Protein AF-A0A075MXQ0-F1 (afdb_monomer_lite)

Foldseek 3Di:
DDDDDDDDDDDDPPPPPPPQDWDQDPLVRDIDTPVCVVVVCVDPVNVVSVVVVVVVVVVVCCVPCVVPVVVVVVVVVVVD

Organism: NCBI:txid1459636

Sequence (80 aa):
MPRTSFYRTGRFLYIVAQAVEKLRCNICDMTVSLAEAKEHSARKDHALRKQKLEGDLKETASRKYGHDSSVIVQWAASIR

Structure (mmCIF, N/CA/C/O backbone):
data_AF-A0A075MXQ0-F1
#
_entry.id   AF-A0A075MXQ0-F1
#
loop_
_atom_site.group_PDB
_atom_site.id
_atom_site.type_symbol
_atom_site.label_atom_id
_atom_site.label_alt_id
_atom_site.label_comp_id
_atom_site.label_asym_id
_atom_site.label_entity_id
_atom_site.label_seq_id
_atom_site.pdbx_PDB_ins_code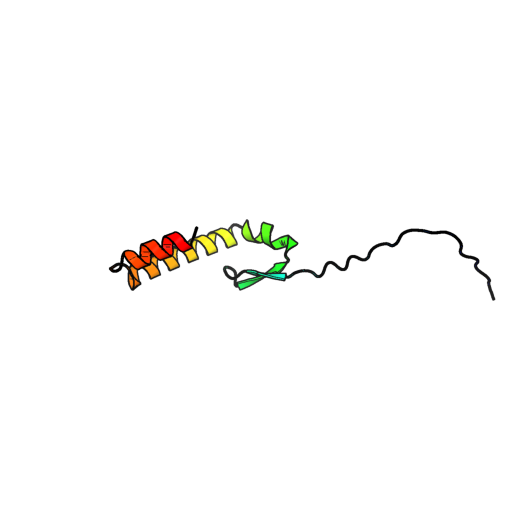
_atom_site.Cartn_x
_atom_site.Cartn_y
_atom_site.Cartn_z
_atom_site.occupancy
_atom_site.B_iso_or_equiv
_atom_site.auth_seq_id
_atom_site.auth_comp_id
_atom_site.auth_asym_id
_atom_site.auth_atom_id
_atom_site.pdbx_PDB_model_num
ATOM 1 N N . MET A 1 1 ? 33.477 -27.587 -51.054 1.00 40.31 1 MET A N 1
ATOM 2 C CA . MET A 1 1 ? 33.646 -28.119 -49.685 1.00 40.31 1 MET A CA 1
ATOM 3 C C . MET A 1 1 ? 34.784 -27.375 -49.000 1.00 40.31 1 MET A C 1
ATOM 5 O O . MET A 1 1 ? 35.902 -27.496 -49.486 1.00 40.31 1 MET A O 1
ATOM 9 N N . PRO A 1 2 ? 34.548 -26.623 -47.913 1.00 46.84 2 PRO A N 1
ATOM 10 C CA . PRO A 1 2 ? 35.619 -26.205 -47.020 1.00 46.84 2 PRO A CA 1
ATOM 11 C C . PRO A 1 2 ? 35.510 -26.922 -45.668 1.00 46.84 2 PRO A C 1
ATOM 13 O O . PRO A 1 2 ? 34.490 -26.867 -44.986 1.00 46.84 2 PRO A O 1
ATOM 16 N N . ARG A 1 3 ? 36.595 -27.608 -45.300 1.00 48.66 3 ARG A N 1
ATOM 17 C CA . ARG A 1 3 ? 36.879 -28.068 -43.938 1.00 48.66 3 ARG A CA 1
ATOM 18 C C . ARG A 1 3 ? 37.243 -26.852 -43.089 1.00 48.66 3 ARG A C 1
ATOM 20 O O . ARG A 1 3 ? 38.245 -26.203 -43.374 1.00 48.66 3 ARG A O 1
ATOM 27 N N . THR A 1 4 ? 36.507 -26.608 -42.014 1.00 48.31 4 THR A N 1
ATOM 28 C CA . THR A 1 4 ? 36.955 -25.748 -40.915 1.00 48.31 4 THR A CA 1
ATOM 29 C C . THR A 1 4 ? 37.070 -26.595 -39.657 1.00 48.31 4 THR A C 1
ATOM 31 O O . THR A 1 4 ? 36.092 -27.036 -39.061 1.00 48.31 4 THR A O 1
ATOM 34 N N . SER A 1 5 ? 38.321 -26.884 -39.308 1.00 44.91 5 SER A N 1
ATOM 35 C CA . SER A 1 5 ? 38.713 -27.494 -38.045 1.00 44.91 5 SER A CA 1
ATOM 36 C C . SER A 1 5 ? 38.534 -26.448 -36.943 1.00 44.91 5 SER A C 1
ATOM 38 O O . SER A 1 5 ? 39.248 -25.447 -36.934 1.00 44.91 5 SER A O 1
ATOM 40 N N . PHE A 1 6 ? 37.569 -26.649 -36.047 1.00 43.25 6 PHE A N 1
ATOM 41 C CA . PHE A 1 6 ? 37.400 -25.834 -34.845 1.00 43.25 6 PHE A CA 1
ATOM 42 C C . PHE A 1 6 ? 37.858 -26.645 -33.636 1.00 43.25 6 PHE A C 1
ATOM 44 O O . PHE A 1 6 ? 37.158 -27.536 -33.165 1.00 43.25 6 PHE A O 1
ATOM 51 N N . TYR A 1 7 ? 39.034 -26.304 -33.116 1.00 40.25 7 TYR A N 1
ATOM 52 C CA . TYR A 1 7 ? 39.379 -26.590 -31.731 1.00 40.25 7 TYR A CA 1
ATOM 53 C C . TYR A 1 7 ? 39.280 -25.301 -30.924 1.00 40.25 7 TYR A C 1
ATOM 55 O O . TYR A 1 7 ? 39.603 -24.223 -31.424 1.00 40.25 7 TYR A O 1
ATOM 63 N N . ARG A 1 8 ? 38.974 -25.496 -29.636 1.00 38.75 8 ARG 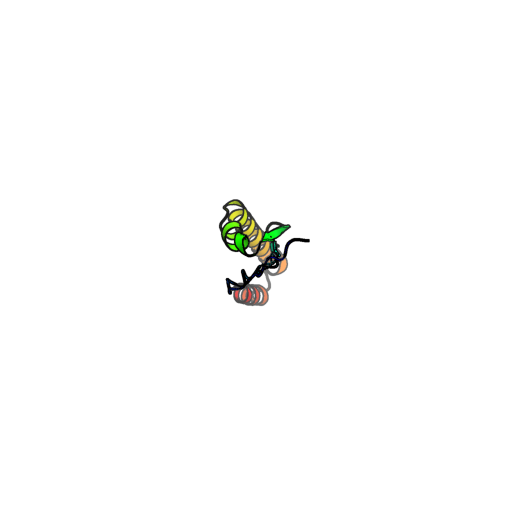A N 1
ATOM 64 C CA . ARG A 1 8 ? 39.308 -24.639 -28.488 1.00 38.75 8 ARG A CA 1
ATOM 65 C C . ARG A 1 8 ? 38.132 -23.885 -27.862 1.00 38.75 8 ARG A C 1
ATOM 67 O O . ARG A 1 8 ? 37.864 -22.724 -28.136 1.00 38.75 8 ARG A O 1
ATOM 74 N N . THR A 1 9 ? 37.487 -24.613 -26.947 1.00 52.25 9 THR A N 1
ATOM 75 C CA . THR A 1 9 ? 37.216 -24.201 -25.557 1.00 52.25 9 THR A CA 1
ATOM 76 C C . THR A 1 9 ? 37.032 -22.704 -25.332 1.00 52.25 9 THR A C 1
ATOM 78 O O . THR A 1 9 ? 38.006 -21.962 -25.206 1.00 52.25 9 THR A O 1
ATOM 81 N N . GLY A 1 10 ? 35.785 -22.282 -25.159 1.00 39.03 10 GLY A N 1
ATOM 82 C CA . GLY A 1 10 ? 35.495 -20.914 -24.771 1.00 39.03 10 GLY A CA 1
ATOM 83 C C . GLY A 1 10 ? 34.057 -20.736 -24.326 1.00 39.03 10 GLY A C 1
ATOM 84 O O . GLY A 1 10 ? 33.206 -20.415 -25.137 1.00 39.03 10 GLY A O 1
ATOM 85 N N . ARG A 1 11 ? 33.847 -20.861 -23.011 1.00 42.47 11 ARG A N 1
ATOM 86 C CA . ARG A 1 11 ? 32.829 -20.123 -22.253 1.00 42.47 11 ARG A CA 1
ATOM 87 C C . ARG A 1 11 ? 31.373 -20.473 -22.596 1.00 42.47 11 ARG A C 1
ATOM 89 O O . ARG A 1 11 ? 30.756 -19.900 -23.484 1.00 42.47 11 ARG A O 1
ATOM 96 N N . PHE A 1 12 ? 30.798 -21.346 -21.766 1.00 43.78 12 PHE A N 1
ATOM 97 C CA . PHE A 1 12 ? 29.366 -21.332 -21.472 1.00 43.78 12 PHE A CA 1
ATOM 98 C C . PHE A 1 12 ? 28.980 -19.902 -21.062 1.00 43.78 12 PHE A C 1
ATOM 100 O O . PHE A 1 12 ? 29.163 -19.500 -19.913 1.00 43.78 12 PHE A O 1
ATOM 107 N N . LEU A 1 13 ? 28.506 -19.097 -22.011 1.00 45.34 13 LEU A N 1
ATOM 108 C CA . LEU A 1 13 ? 27.710 -17.922 -21.699 1.00 45.34 13 LEU A CA 1
ATOM 109 C C . LEU A 1 13 ? 26.368 -18.477 -21.245 1.00 45.34 13 LEU A C 1
ATOM 111 O O . LEU A 1 13 ? 25.508 -18.809 -22.055 1.00 45.34 13 LEU A O 1
ATOM 115 N N . TYR A 1 14 ? 26.261 -18.674 -19.933 1.00 43.66 14 TYR A N 1
ATOM 116 C CA . TYR A 1 14 ? 25.012 -18.922 -19.240 1.00 43.66 14 TYR A CA 1
ATOM 117 C C . TYR A 1 14 ? 24.035 -17.827 -19.663 1.00 43.66 14 TYR A C 1
ATOM 119 O O . TYR A 1 14 ? 24.079 -16.709 -19.151 1.00 43.66 14 TYR A O 1
ATOM 127 N N . ILE A 1 15 ? 23.163 -18.135 -20.621 1.00 48.62 15 ILE A N 1
ATOM 128 C CA . ILE A 1 15 ? 21.942 -17.373 -20.831 1.00 48.62 15 ILE A CA 1
ATOM 129 C C . ILE A 1 15 ? 21.090 -17.713 -19.612 1.00 48.62 15 ILE A C 1
ATOM 131 O O . ILE A 1 15 ? 20.273 -18.630 -19.637 1.00 48.62 15 ILE A O 1
ATOM 135 N N . VAL A 1 16 ? 21.356 -17.035 -18.493 1.00 52.03 16 VAL A N 1
ATOM 136 C CA . VAL A 1 16 ? 20.423 -17.001 -17.374 1.00 52.03 16 VAL A CA 1
ATOM 137 C C . VAL A 1 16 ? 19.235 -16.229 -17.918 1.00 52.03 16 VAL A C 1
ATOM 139 O O . VAL A 1 16 ? 19.200 -15.000 -17.883 1.00 52.03 16 VAL A O 1
ATOM 142 N N . ALA A 1 17 ? 18.285 -16.957 -18.498 1.00 47.62 17 ALA A N 1
ATOM 143 C CA . ALA A 1 17 ? 16.926 -16.485 -18.621 1.00 47.62 17 ALA A CA 1
ATOM 144 C C . ALA A 1 17 ? 16.453 -16.247 -17.184 1.00 47.62 17 ALA A C 1
ATOM 146 O O . ALA A 1 17 ? 15.954 -17.155 -16.525 1.00 47.62 17 ALA A O 1
ATOM 147 N N . GLN A 1 18 ? 16.711 -15.047 -16.655 1.00 51.94 18 GLN A N 1
ATOM 148 C CA . GLN A 1 18 ? 16.039 -14.583 -15.456 1.00 51.94 18 GLN A CA 1
ATOM 149 C C . GLN A 1 18 ? 14.568 -14.561 -15.843 1.00 51.94 18 GLN A C 1
ATOM 151 O O . GLN A 1 18 ? 14.128 -13.682 -16.587 1.00 51.94 18 GLN A O 1
ATOM 156 N N . ALA A 1 19 ? 13.826 -15.586 -15.424 1.00 53.03 19 ALA A N 1
ATOM 157 C CA . ALA A 1 19 ? 12.384 -15.504 -15.385 1.00 53.03 19 ALA A CA 1
ATOM 158 C C . ALA A 1 19 ? 12.088 -14.202 -14.640 1.00 53.03 19 ALA A C 1
ATOM 160 O O . ALA A 1 19 ? 12.486 -14.047 -13.488 1.00 53.03 19 ALA A O 1
ATOM 161 N N . VAL A 1 20 ? 11.526 -13.217 -15.341 1.00 60.47 20 VAL A N 1
ATOM 162 C CA . VAL A 1 20 ? 11.181 -11.932 -14.740 1.00 60.47 20 VAL A CA 1
ATOM 163 C C . VAL A 1 20 ? 10.058 -12.237 -13.763 1.00 60.47 20 VAL A C 1
ATOM 165 O O . VAL A 1 20 ? 8.892 -12.299 -14.151 1.00 60.47 20 VAL A O 1
ATOM 168 N N . GLU A 1 21 ? 10.419 -12.531 -12.517 1.00 77.06 21 GLU A N 1
ATOM 169 C CA . GLU A 1 21 ? 9.462 -12.753 -11.449 1.00 77.06 21 GLU A CA 1
ATOM 170 C C . GLU A 1 21 ? 8.673 -11.456 -11.289 1.00 77.06 21 GLU A C 1
ATOM 172 O O . GLU A 1 21 ? 9.232 -10.378 -11.073 1.00 77.06 21 GLU A O 1
ATOM 177 N N . LYS A 1 22 ? 7.364 -11.543 -11.507 1.00 84.12 22 LYS A N 1
ATOM 178 C CA . LYS A 1 22 ? 6.444 -10.410 -11.463 1.00 84.12 22 LYS A CA 1
ATOM 179 C C . LYS A 1 22 ? 5.654 -10.482 -10.164 1.00 84.12 22 LYS A C 1
ATOM 181 O O . LYS A 1 22 ? 5.032 -11.498 -9.872 1.00 84.12 22 LYS A O 1
ATOM 186 N N . LEU A 1 23 ? 5.660 -9.395 -9.405 1.00 86.12 23 LEU A N 1
ATOM 187 C CA . LEU A 1 23 ? 4.906 -9.225 -8.171 1.00 86.12 23 LEU A CA 1
ATOM 188 C C . LEU A 1 23 ? 3.694 -8.332 -8.418 1.00 86.12 23 LEU A C 1
ATOM 190 O O . LEU A 1 23 ? 3.800 -7.294 -9.067 1.00 86.12 23 LEU A O 1
ATOM 194 N N . ARG A 1 24 ? 2.540 -8.690 -7.855 1.00 89.88 24 ARG A N 1
ATOM 195 C CA . ARG A 1 24 ? 1.376 -7.800 -7.838 1.00 89.88 24 ARG A CA 1
ATOM 196 C C . ARG A 1 24 ? 1.416 -6.932 -6.586 1.00 89.88 24 ARG A C 1
ATOM 198 O O . ARG A 1 24 ? 1.466 -7.434 -5.467 1.00 89.88 24 ARG A O 1
ATOM 205 N N . CYS A 1 25 ? 1.370 -5.624 -6.779 1.00 89.25 25 CYS A N 1
ATOM 206 C CA . CYS A 1 25 ? 1.204 -4.659 -5.709 1.00 89.25 25 CYS A CA 1
ATOM 207 C C . CYS A 1 25 ? -0.289 -4.476 -5.414 1.00 89.25 25 CYS A C 1
ATOM 209 O O . CYS A 1 25 ? -1.004 -3.893 -6.225 1.00 89.25 25 CYS A O 1
ATOM 211 N N . ASN A 1 26 ? -0.750 -4.921 -4.243 1.00 88.88 26 ASN A N 1
ATOM 212 C CA . ASN A 1 26 ? -2.158 -4.794 -3.836 1.00 88.88 26 ASN A CA 1
ATOM 213 C C . ASN A 1 26 ? -2.566 -3.354 -3.474 1.00 88.88 26 ASN A C 1
ATOM 215 O O . ASN A 1 26 ? -3.746 -3.031 -3.502 1.00 88.88 26 ASN A O 1
ATOM 219 N N . ILE A 1 27 ? -1.605 -2.480 -3.152 1.00 88.88 27 ILE A N 1
ATOM 220 C CA . ILE A 1 27 ? -1.864 -1.065 -2.824 1.00 88.88 27 ILE A CA 1
ATOM 221 C C . ILE A 1 27 ? -2.111 -0.251 -4.101 1.00 88.88 27 ILE A C 1
ATOM 223 O O . ILE A 1 27 ? -2.960 0.637 -4.140 1.00 88.88 27 ILE A O 1
ATOM 227 N N . CYS A 1 28 ? -1.348 -0.542 -5.156 1.00 88.44 28 CYS A N 1
ATOM 228 C CA . CYS A 1 28 ? -1.416 0.182 -6.426 1.00 88.44 28 CYS A CA 1
ATOM 229 C C . CYS A 1 28 ? -2.238 -0.541 -7.500 1.00 88.44 28 CYS A C 1
ATOM 231 O O . CYS A 1 28 ? -2.427 0.029 -8.569 1.00 88.44 28 CYS A O 1
ATOM 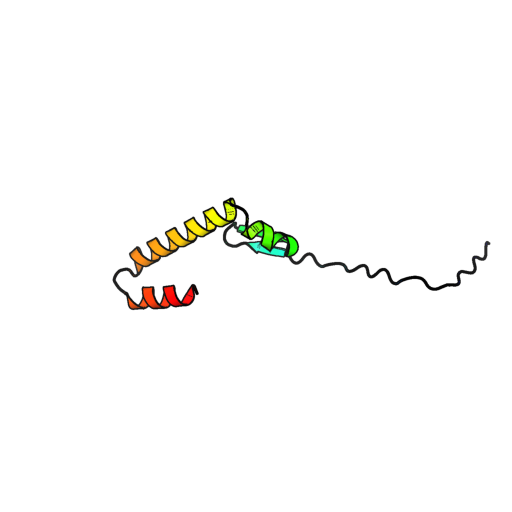233 N N . ASP A 1 29 ? -2.674 -1.768 -7.214 1.00 90.12 29 ASP A N 1
ATOM 234 C CA . ASP A 1 29 ? -3.305 -2.719 -8.133 1.00 90.12 29 ASP A CA 1
ATOM 235 C C . ASP A 1 29 ? -2.585 -2.838 -9.487 1.00 90.12 29 ASP A C 1
ATOM 237 O O . ASP A 1 29 ? -3.172 -2.780 -10.565 1.00 90.12 29 ASP A O 1
ATOM 241 N N . MET A 1 30 ? -1.257 -2.960 -9.427 1.00 87.00 30 MET A N 1
ATOM 242 C CA . MET A 1 30 ? -0.416 -3.087 -10.614 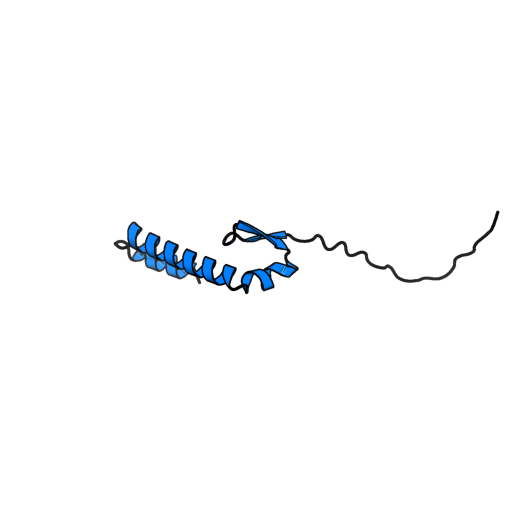1.00 87.00 30 MET A CA 1
ATOM 243 C C . MET A 1 30 ? 0.624 -4.181 -10.435 1.00 87.00 30 MET A C 1
ATOM 245 O O . MET A 1 30 ? 1.034 -4.501 -9.320 1.00 87.00 30 MET A O 1
ATOM 249 N N . THR A 1 31 ? 1.074 -4.743 -11.550 1.00 91.69 31 THR A N 1
ATOM 250 C CA . THR A 1 31 ? 2.153 -5.731 -11.553 1.00 91.69 31 THR A CA 1
ATOM 251 C C . THR A 1 31 ? 3.489 -5.025 -11.757 1.00 91.69 31 THR A C 1
ATOM 253 O O . THR A 1 31 ? 3.624 -4.214 -12.670 1.00 91.69 31 THR A O 1
ATOM 256 N N . VAL A 1 32 ? 4.467 -5.329 -10.910 1.00 88.12 32 VAL A N 1
ATOM 257 C CA . VAL A 1 32 ? 5.834 -4.806 -10.959 1.00 88.12 32 VAL A CA 1
ATOM 258 C C . VAL A 1 32 ? 6.824 -5.957 -11.045 1.00 88.12 32 VAL A C 1
ATOM 260 O O . VAL A 1 32 ? 6.576 -7.045 -10.529 1.00 88.12 32 VAL A O 1
ATOM 263 N N . SER A 1 33 ? 7.955 -5.737 -11.698 1.00 88.50 33 SER A N 1
ATOM 264 C CA . SER A 1 33 ? 9.051 -6.708 -11.709 1.00 88.50 33 SER A CA 1
ATOM 265 C C . SER A 1 33 ? 9.648 -6.833 -10.303 1.00 88.50 33 SER A C 1
ATOM 267 O O . SER A 1 33 ? 9.719 -5.839 -9.581 1.00 88.50 33 SER A O 1
ATOM 269 N N . LEU A 1 34 ? 10.144 -8.011 -9.917 1.00 85.62 34 LEU A N 1
ATOM 270 C CA . LEU A 1 34 ? 10.811 -8.223 -8.626 1.00 85.62 34 LEU A CA 1
ATOM 271 C C . LEU A 1 34 ? 11.975 -7.238 -8.422 1.00 85.62 34 LEU A C 1
ATOM 273 O O . LEU A 1 34 ? 12.113 -6.651 -7.350 1.00 85.62 34 LEU A O 1
ATOM 277 N N . ALA A 1 35 ? 12.754 -6.989 -9.479 1.00 86.31 35 ALA A N 1
ATOM 278 C CA . ALA A 1 35 ? 13.853 -6.023 -9.472 1.00 86.31 35 ALA A CA 1
ATOM 279 C C . ALA A 1 35 ? 13.387 -4.578 -9.204 1.00 86.31 35 ALA A C 1
ATOM 281 O O . ALA A 1 35 ? 14.078 -3.813 -8.535 1.00 86.31 35 ALA A O 1
ATOM 282 N N . GLU A 1 36 ? 12.197 -4.213 -9.685 1.00 86.75 36 GLU A N 1
ATOM 283 C CA . GLU A 1 36 ? 11.629 -2.869 -9.541 1.00 86.75 36 GLU A CA 1
ATOM 284 C C . GLU A 1 36 ? 10.762 -2.723 -8.287 1.00 86.75 36 GLU A C 1
ATOM 286 O O . GLU A 1 36 ? 10.436 -1.607 -7.895 1.00 86.75 36 GLU A O 1
ATOM 291 N N . ALA A 1 37 ? 10.393 -3.822 -7.624 1.00 87.62 37 ALA A N 1
ATOM 292 C CA . ALA A 1 37 ? 9.478 -3.806 -6.485 1.00 87.62 37 ALA A CA 1
ATOM 293 C C . ALA A 1 37 ? 9.992 -2.930 -5.334 1.00 87.62 37 ALA A C 1
ATOM 295 O O . ALA A 1 37 ? 9.220 -2.181 -4.729 1.00 87.62 37 ALA A O 1
ATOM 296 N N . LYS A 1 38 ? 11.306 -2.965 -5.073 1.00 89.19 38 LYS A N 1
ATOM 297 C CA . LYS A 1 38 ? 11.936 -2.128 -4.046 1.00 89.19 38 LYS A CA 1
ATOM 298 C C . LYS A 1 38 ? 11.825 -0.643 -4.391 1.00 89.19 38 LYS A C 1
ATOM 300 O O . LYS A 1 38 ? 11.421 0.145 -3.540 1.00 89.19 38 LYS A O 1
ATOM 305 N N . GLU A 1 39 ? 12.118 -0.266 -5.634 1.00 91.88 39 GLU A N 1
ATOM 306 C CA . GLU A 1 39 ? 11.980 1.121 -6.086 1.00 91.88 39 GLU A CA 1
ATOM 307 C C . GLU A 1 39 ? 10.512 1.560 -6.072 1.00 91.88 39 GLU A C 1
ATOM 309 O O . GLU A 1 39 ? 10.191 2.615 -5.530 1.00 91.88 39 GLU A O 1
ATOM 314 N N . HIS A 1 40 ? 9.606 0.721 -6.584 1.00 90.88 40 HIS A N 1
ATOM 315 C CA . HIS A 1 40 ? 8.166 0.961 -6.572 1.00 90.88 40 HIS A CA 1
ATOM 316 C C . HIS A 1 40 ? 7.652 1.248 -5.157 1.00 90.88 40 HIS A C 1
ATOM 318 O O . HIS A 1 40 ? 6.927 2.223 -4.966 1.00 90.88 40 HIS A O 1
ATOM 324 N N . SER A 1 41 ? 8.064 0.450 -4.165 1.00 88.00 41 SER A N 1
ATOM 325 C CA . SER A 1 41 ? 7.665 0.637 -2.763 1.00 88.00 41 SER A CA 1
ATOM 326 C C . SER A 1 41 ? 8.163 1.953 -2.149 1.00 88.00 41 SER A C 1
ATOM 328 O O . SER A 1 41 ? 7.540 2.474 -1.226 1.00 88.00 41 SER A O 1
ATOM 330 N N . ALA A 1 42 ? 9.250 2.519 -2.684 1.00 90.56 42 ALA A N 1
ATOM 331 C CA . ALA A 1 42 ? 9.837 3.777 -2.231 1.00 90.56 42 ALA A CA 1
ATOM 332 C C . ALA A 1 42 ? 9.270 5.015 -2.953 1.00 90.56 42 ALA A C 1
ATOM 334 O O . ALA A 1 42 ? 9.575 6.147 -2.567 1.00 90.56 42 ALA A O 1
ATOM 335 N N . ARG A 1 43 ? 8.447 4.840 -3.998 1.00 92.56 43 ARG A N 1
ATOM 336 C CA . ARG A 1 43 ? 7.829 5.966 -4.713 1.00 92.56 43 ARG A CA 1
ATOM 337 C C . ARG A 1 43 ? 6.854 6.709 -3.802 1.00 92.56 43 ARG A C 1
ATOM 339 O O . ARG A 1 43 ? 6.078 6.099 -3.066 1.00 92.56 43 ARG A O 1
ATOM 346 N N . LYS A 1 44 ? 6.845 8.043 -3.910 1.00 92.00 44 LYS A N 1
ATOM 347 C CA . LYS A 1 44 ? 5.960 8.916 -3.119 1.00 92.00 44 LYS A CA 1
ATOM 348 C C . LYS A 1 44 ? 4.487 8.541 -3.285 1.00 92.00 44 LYS A C 1
ATOM 350 O O . LYS A 1 44 ? 3.772 8.469 -2.293 1.00 92.00 44 LYS A O 1
ATOM 355 N N . ASP A 1 45 ? 4.054 8.226 -4.504 1.00 91.19 45 ASP A N 1
ATOM 356 C CA . ASP A 1 45 ? 2.683 7.785 -4.777 1.00 91.19 45 ASP A CA 1
ATOM 357 C C . ASP A 1 45 ? 2.312 6.499 -4.037 1.00 91.19 45 ASP A C 1
ATOM 359 O O . ASP A 1 45 ? 1.215 6.393 -3.489 1.00 91.19 45 ASP A O 1
ATOM 363 N N . HIS A 1 46 ? 3.231 5.530 -3.983 1.00 91.12 46 HIS A N 1
ATOM 364 C CA . HIS A 1 46 ? 3.017 4.286 -3.249 1.00 91.12 46 HIS A CA 1
ATOM 365 C C . HIS A 1 46 ? 2.894 4.563 -1.746 1.00 91.12 46 HIS A C 1
ATOM 367 O O . HIS A 1 46 ? 1.954 4.090 -1.110 1.00 91.12 46 HIS A O 1
ATOM 373 N N . ALA A 1 47 ? 3.788 5.385 -1.189 1.00 90.12 47 ALA A N 1
ATOM 374 C CA . ALA A 1 47 ? 3.748 5.772 0.219 1.00 90.12 47 ALA A CA 1
ATOM 375 C C . ALA A 1 47 ? 2.454 6.522 0.592 1.00 90.12 47 ALA A C 1
ATOM 377 O O . ALA A 1 47 ? 1.852 6.224 1.622 1.00 90.12 47 ALA A O 1
ATOM 378 N N . LEU A 1 48 ? 1.984 7.440 -0.260 1.00 91.81 48 LEU A N 1
ATOM 379 C CA . LEU A 1 48 ? 0.728 8.172 -0.055 1.00 91.81 48 LEU A CA 1
ATOM 380 C C . LEU A 1 48 ? -0.488 7.242 -0.086 1.00 91.81 48 LEU A C 1
ATOM 382 O O . LEU A 1 48 ? -1.356 7.323 0.782 1.00 91.81 48 LEU A O 1
ATOM 386 N N . ARG A 1 49 ? -0.550 6.327 -1.061 1.00 90.69 49 ARG A N 1
ATOM 387 C CA . ARG A 1 49 ? -1.636 5.336 -1.147 1.00 90.69 49 ARG A CA 1
ATOM 388 C C . ARG A 1 49 ? -1.627 4.385 0.042 1.00 90.69 49 ARG A C 1
ATOM 390 O O . ARG A 1 49 ? -2.692 4.079 0.569 1.00 90.69 49 ARG A O 1
ATOM 397 N N . LYS A 1 50 ? -0.440 3.964 0.486 1.00 90.19 50 LYS A N 1
ATOM 398 C CA . LYS A 1 50 ? -0.271 3.148 1.689 1.00 90.19 50 LYS A CA 1
ATOM 399 C C . LYS A 1 50 ? -0.814 3.878 2.921 1.00 90.19 50 LYS A C 1
ATOM 401 O O . LYS A 1 50 ? -1.682 3.337 3.594 1.00 90.19 50 LYS A O 1
ATOM 406 N N . GLN A 1 51 ? -0.387 5.121 3.151 1.00 90.06 51 GLN A N 1
ATOM 407 C CA . GLN A 1 51 ? -0.847 5.924 4.287 1.00 90.06 51 GLN A CA 1
ATOM 408 C C . GLN A 1 51 ? -2.368 6.127 4.269 1.00 90.06 51 GLN A C 1
ATOM 410 O O . GLN A 1 51 ? -3.016 6.016 5.308 1.00 90.06 51 GLN A O 1
ATOM 415 N N . LYS A 1 52 ? -2.947 6.400 3.092 1.00 91.12 52 LYS A N 1
ATOM 416 C CA . LYS A 1 52 ? -4.399 6.524 2.944 1.00 91.12 52 LYS A CA 1
ATOM 417 C C . LYS A 1 52 ? -5.107 5.222 3.325 1.00 91.12 52 LYS A C 1
ATOM 419 O O . LYS A 1 52 ? -6.038 5.256 4.120 1.00 91.12 52 LYS A O 1
ATOM 424 N N . LEU A 1 53 ? -4.633 4.086 2.810 1.00 88.81 53 LEU A N 1
ATOM 425 C CA . LEU A 1 53 ? -5.206 2.776 3.111 1.00 88.81 53 LEU A CA 1
ATOM 426 C C . LEU A 1 53 ? -5.120 2.451 4.610 1.00 88.81 53 LEU A C 1
ATOM 428 O O . LEU A 1 53 ? -6.086 1.964 5.186 1.00 88.81 53 LEU A O 1
ATOM 432 N N . GLU A 1 54 ? -3.994 2.754 5.257 1.00 88.19 54 GLU A N 1
ATOM 433 C CA . GLU A 1 54 ? -3.834 2.597 6.708 1.00 88.19 54 GLU A CA 1
ATOM 434 C C . GLU A 1 54 ? -4.830 3.473 7.491 1.00 88.19 54 GLU A C 1
ATOM 436 O O . GLU A 1 54 ? -5.411 3.020 8.480 1.00 88.19 54 GLU A O 1
ATOM 441 N N . GLY A 1 55 ? -5.080 4.702 7.024 1.00 87.31 55 GLY A N 1
ATOM 442 C CA . GLY A 1 55 ? -6.103 5.595 7.574 1.00 87.31 55 GLY A CA 1
ATOM 443 C C . GLY A 1 55 ? -7.523 5.043 7.430 1.00 87.31 55 GLY A C 1
ATOM 444 O O . GLY A 1 55 ? -8.239 4.937 8.426 1.00 87.31 55 GLY A O 1
ATOM 445 N N . ASP A 1 56 ? -7.901 4.624 6.220 1.00 87.94 56 ASP A N 1
ATOM 446 C CA . ASP A 1 56 ? -9.220 4.055 5.908 1.00 87.94 56 ASP A CA 1
ATOM 447 C C . ASP A 1 56 ? -9.481 2.768 6.719 1.00 87.94 56 ASP A C 1
ATOM 449 O O . ASP A 1 56 ? -10.584 2.536 7.232 1.00 87.94 56 ASP A O 1
ATOM 453 N N . LEU A 1 57 ? -8.449 1.934 6.897 1.00 84.38 57 LEU A N 1
ATOM 454 C CA . LEU A 1 57 ? -8.517 0.738 7.738 1.00 84.38 57 LEU A CA 1
ATOM 455 C C . LEU A 1 57 ? -8.745 1.100 9.207 1.00 84.38 57 LEU A C 1
ATOM 457 O O . LEU A 1 57 ? -9.601 0.493 9.852 1.00 84.38 57 LEU A O 1
ATOM 461 N N . LYS A 1 58 ? -8.040 2.107 9.733 1.00 83.00 58 LYS A N 1
ATOM 462 C CA . LYS A 1 58 ? -8.207 2.572 11.117 1.00 83.00 58 LYS A CA 1
ATOM 463 C C . LYS A 1 58 ? -9.585 3.193 11.363 1.00 83.00 58 LYS A C 1
ATOM 465 O O . LYS A 1 58 ? -10.180 2.962 12.420 1.00 83.00 58 LYS A O 1
ATOM 470 N N . GLU A 1 59 ? -10.114 3.951 10.406 1.00 85.81 59 GLU A N 1
ATOM 471 C CA . GLU A 1 59 ? -11.484 4.467 10.473 1.00 85.81 59 GLU A CA 1
ATOM 472 C C . GLU A 1 59 ? -12.494 3.315 10.485 1.00 85.81 59 GLU A C 1
ATOM 474 O O . GLU A 1 59 ? -13.361 3.252 11.359 1.00 85.81 59 GLU A O 1
ATOM 479 N N . THR A 1 60 ? -12.337 2.349 9.577 1.00 83.25 60 THR A N 1
ATOM 480 C CA . THR A 1 60 ? -13.201 1.163 9.512 1.00 83.25 60 THR A CA 1
ATOM 481 C C . THR A 1 60 ? -13.149 0.361 10.813 1.00 83.25 60 THR A C 1
ATOM 483 O O . THR A 1 60 ? -14.194 -0.083 11.295 1.00 83.25 60 THR A O 1
ATOM 486 N N . ALA A 1 61 ? -11.961 0.220 11.413 1.00 78.81 61 ALA A N 1
ATOM 487 C CA . ALA A 1 61 ? -11.765 -0.390 12.728 1.00 78.81 61 ALA A CA 1
ATOM 488 C C . ALA A 1 61 ? -12.608 0.303 13.791 1.00 78.81 61 ALA A C 1
ATOM 490 O O . ALA A 1 61 ? -13.378 -0.335 14.501 1.00 78.81 61 ALA A O 1
ATOM 491 N N . SER A 1 62 ? -12.479 1.625 13.857 1.00 78.06 62 SER A N 1
ATOM 492 C CA . SER A 1 62 ? -13.122 2.448 14.874 1.00 78.06 62 SER A CA 1
ATOM 493 C C . SER A 1 62 ? -14.641 2.446 14.700 1.00 78.06 62 SER A C 1
ATOM 495 O O . SER A 1 62 ? -15.378 2.372 15.677 1.00 78.06 62 SER A O 1
ATOM 497 N N . ARG A 1 63 ? -15.131 2.455 13.455 1.00 80.75 63 ARG A N 1
ATOM 498 C CA . ARG A 1 63 ? -16.566 2.428 13.157 1.00 80.75 63 ARG A CA 1
ATOM 499 C C . ARG A 1 63 ? -17.212 1.071 13.438 1.00 80.75 63 ARG A C 1
ATOM 501 O O . ARG A 1 63 ? -18.343 1.038 13.910 1.00 80.75 63 ARG A O 1
ATOM 508 N N . LYS A 1 64 ? -16.542 -0.041 13.110 1.00 78.94 64 LYS A N 1
ATOM 509 C CA . LYS A 1 64 ? -17.109 -1.395 13.264 1.00 78.94 64 LYS A CA 1
ATOM 510 C C . LYS A 1 64 ? -16.860 -2.010 14.636 1.00 78.94 64 LYS A C 1
ATOM 512 O O . LYS A 1 64 ? -17.715 -2.728 15.136 1.00 78.94 64 LYS A O 1
ATOM 517 N N . TYR A 1 65 ? -15.703 -1.730 15.221 1.00 73.50 65 TYR A N 1
ATOM 518 C CA . TYR A 1 65 ? -15.214 -2.380 16.435 1.00 73.50 65 TYR A CA 1
ATOM 519 C C . TYR A 1 65 ? -14.851 -1.377 17.533 1.00 73.50 65 TYR A C 1
ATOM 521 O O . TYR A 1 65 ? -14.239 -1.75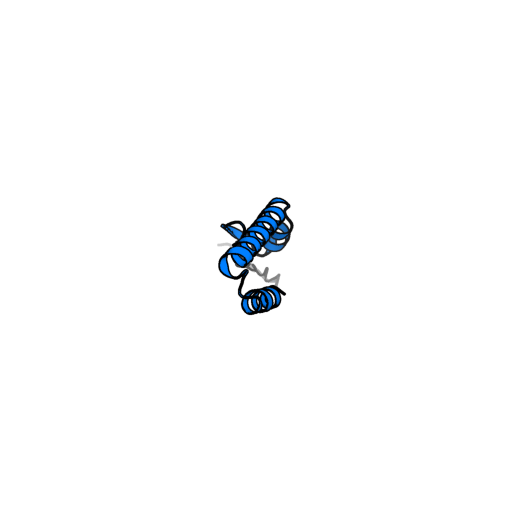8 18.520 1.00 73.50 65 TYR A O 1
ATOM 529 N N . GLY A 1 66 ? -15.239 -0.101 17.410 1.00 68.62 66 GLY A N 1
ATOM 530 C CA . GLY A 1 66 ? -14.937 0.943 18.401 1.00 68.62 66 GLY A CA 1
ATOM 531 C C . GLY A 1 66 ? -15.428 0.646 19.820 1.00 68.62 66 GLY A C 1
ATOM 532 O O . GLY A 1 66 ? -14.862 1.161 20.778 1.00 68.62 66 GLY A O 1
ATOM 533 N N . HIS A 1 67 ? -16.448 -0.205 19.957 1.00 71.06 67 HIS A N 1
ATOM 534 C CA . HIS A 1 67 ? -16.960 -0.673 21.246 1.00 71.06 67 HIS A CA 1
ATOM 535 C C . HIS A 1 67 ? -16.327 -1.992 21.721 1.00 71.06 67 HIS A C 1
ATOM 537 O O . HIS A 1 67 ? -16.517 -2.368 22.874 1.00 71.06 67 HIS A O 1
ATOM 543 N N . ASP A 1 68 ? -15.567 -2.677 20.861 1.00 75.25 68 ASP A N 1
ATOM 544 C CA . ASP A 1 68 ? -14.946 -3.972 21.137 1.00 75.25 68 ASP A CA 1
ATOM 545 C C . ASP A 1 68 ? -13.417 -3.842 21.119 1.00 75.25 68 ASP A C 1
ATOM 547 O O . ASP A 1 68 ? -12.714 -4.162 20.153 1.00 75.25 68 ASP A O 1
ATOM 551 N N . SER A 1 69 ? -12.892 -3.310 22.226 1.00 70.25 69 SER A N 1
ATOM 552 C CA . SER A 1 69 ? -11.464 -3.030 22.408 1.00 70.25 69 SER A CA 1
ATOM 553 C C . SER A 1 69 ? -10.579 -4.267 22.218 1.00 70.25 69 SER A C 1
ATOM 555 O O . SER A 1 69 ? -9.415 -4.129 21.847 1.00 70.25 69 SER A O 1
ATOM 557 N N . SER A 1 70 ? -11.118 -5.474 22.429 1.00 75.88 70 SER A N 1
ATOM 558 C CA . SER A 1 70 ? -10.392 -6.734 22.237 1.00 75.88 70 SER A CA 1
ATOM 559 C C . SER A 1 70 ? -10.011 -6.946 20.769 1.00 75.88 70 SER A C 1
ATOM 561 O O . SER A 1 70 ? -8.858 -7.254 20.455 1.00 75.88 70 SER A O 1
ATOM 563 N N . VAL A 1 71 ? -10.946 -6.670 19.853 1.00 69.44 71 VAL A N 1
ATOM 564 C CA . VAL A 1 71 ? -10.730 -6.798 18.404 1.00 69.44 71 VAL A CA 1
ATOM 565 C C . VAL A 1 71 ? -9.718 -5.767 17.904 1.00 69.44 71 VAL A C 1
ATOM 567 O O . VAL A 1 71 ? -8.840 -6.093 17.105 1.00 69.44 71 VAL A O 1
ATOM 570 N N . ILE A 1 72 ? -9.780 -4.531 18.411 1.00 68.94 72 ILE A N 1
ATOM 571 C CA . ILE A 1 72 ? -8.828 -3.472 18.043 1.00 68.94 72 ILE A CA 1
ATOM 572 C C . ILE A 1 72 ? -7.403 -3.833 18.488 1.00 68.94 72 ILE A C 1
ATOM 574 O O . ILE A 1 72 ? -6.458 -3.669 17.714 1.00 68.94 72 ILE A O 1
ATOM 578 N N . VAL A 1 73 ? -7.234 -4.354 19.709 1.00 73.25 73 VAL A N 1
ATOM 579 C CA . VAL A 1 73 ? -5.921 -4.750 20.249 1.00 73.25 73 VAL A CA 1
ATOM 580 C C . VAL A 1 73 ? -5.327 -5.926 19.470 1.00 73.25 73 VAL A C 1
ATOM 582 O O . VAL A 1 73 ? -4.153 -5.881 19.097 1.00 73.25 73 VAL A O 1
ATOM 585 N N . GLN A 1 74 ? -6.127 -6.955 19.170 1.00 75.50 74 GLN A N 1
ATOM 586 C CA . GLN A 1 74 ? -5.678 -8.099 18.369 1.00 75.50 74 GLN A CA 1
ATOM 587 C C . GLN A 1 74 ? -5.305 -7.695 16.940 1.00 75.50 74 GLN A C 1
ATOM 589 O O . GLN A 1 74 ? -4.307 -8.173 16.391 1.00 75.50 74 GLN A O 1
ATOM 594 N N . TRP A 1 75 ? -6.067 -6.779 16.342 1.00 72.12 75 TRP A N 1
ATOM 595 C CA . TRP A 1 75 ? -5.763 -6.297 15.003 1.00 72.12 75 TRP A CA 1
ATOM 596 C C . TRP A 1 75 ? -4.478 -5.464 14.978 1.00 72.12 75 TRP A C 1
ATOM 598 O O . TRP A 1 75 ? -3.610 -5.711 14.144 1.00 72.12 75 TRP A O 1
ATOM 608 N N . ALA A 1 76 ? -4.288 -4.559 15.943 1.00 70.31 76 ALA A N 1
ATOM 609 C CA . ALA A 1 76 ? -3.052 -3.789 16.077 1.00 70.31 76 ALA A CA 1
ATOM 610 C C . ALA A 1 76 ? -1.813 -4.685 16.270 1.00 70.31 76 ALA A C 1
ATOM 612 O O . ALA A 1 76 ? -0.745 -4.378 15.742 1.00 70.31 76 ALA A O 1
ATOM 613 N N . ALA A 1 77 ? -1.953 -5.808 16.981 1.00 76.12 77 ALA A N 1
ATOM 614 C CA . ALA A 1 77 ? -0.882 -6.788 17.152 1.00 76.12 77 ALA A CA 1
ATOM 615 C C . ALA A 1 77 ? -0.542 -7.553 15.858 1.00 76.12 77 ALA A C 1
ATOM 617 O O . ALA A 1 77 ? 0.602 -7.959 15.685 1.00 76.12 77 ALA A O 1
ATOM 618 N N . SER A 1 78 ? -1.504 -7.714 14.944 1.00 69.44 78 SER A N 1
ATOM 619 C CA . SER A 1 78 ? -1.336 -8.450 13.678 1.00 69.44 78 SER A CA 1
ATOM 620 C C . SER A 1 78 ? -0.717 -7.614 12.547 1.00 69.44 78 SER A C 1
ATOM 622 O O . SER A 1 78 ? -0.397 -8.152 11.493 1.00 69.44 78 SER A O 1
ATOM 624 N N . ILE A 1 79 ? -0.586 -6.297 12.741 1.00 64.94 79 ILE A N 1
ATOM 625 C CA . ILE A 1 79 ? -0.012 -5.357 11.760 1.00 64.94 79 ILE A CA 1
ATOM 626 C C . ILE A 1 79 ? 1.520 -5.209 11.945 1.00 64.94 79 ILE A C 1
ATOM 628 O O . ILE A 1 79 ? 2.176 -4.588 11.109 1.00 64.94 79 ILE A O 1
ATOM 632 N N . ARG A 1 80 ? 2.095 -5.767 13.025 1.00 49.28 80 ARG A N 1
ATOM 633 C CA . ARG A 1 80 ? 3.534 -5.699 13.344 1.00 49.28 80 ARG A CA 1
ATOM 634 C C . ARG A 1 80 ? 4.390 -6.693 12.572 1.00 49.28 80 ARG A C 1
ATOM 636 O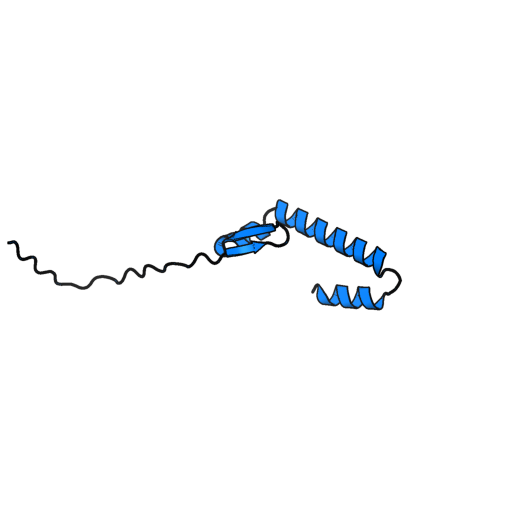 O . ARG A 1 80 ? 3.954 -7.851 12.413 1.00 49.28 80 ARG A O 1
#

Radius of gyration: 25.72 Å; chains: 1; bounding box: 56×37×72 Å

Secondary structure (DSSP, 8-state):
---------------------EEEETTTTEEEEHHHHHHHHHSHHHHHHHHHHHHHHHHHHHHHHTT-HHHHHHHHHHT-

pLDDT: mean 73.83, std 17.75, range [38.75, 92.56]